Protein AF-A0A0R3Q0M2-F1 (afdb_monomer_lite)

Radius of gyration: 21.77 Å; chains: 1; bounding box: 54×31×49 Å

pLDDT: mean 89.31, std 10.44, range [54.78, 98.44]

Secondary structure (DSSP, 8-state):
--HHHHHHHHHHHHHS-------HHHHHHHHHHHHHHHTTSEEEEE-TTT--EEEEEHHHHHHHHHHHHT-TTT--PPPHHHHH--

Organism: Angiostrongylus costaricensis (NCBI:txid334426)

Sequence (86 aa):
MPANETLKDLNHYRAKRYSSNLTLVQKRGMREVRELIRLKTIRLSVSDKGGEFVVIPYQLDVEITKKHLEDASLYRPSSEEEFKSK

Structure (mmCIF, N/CA/C/O backbone):
data_AF-A0A0R3Q0M2-F1
#
_entry.id   AF-A0A0R3Q0M2-F1
#
loop_
_atom_site.group_PDB
_atom_site.id
_atom_site.type_symbol
_atom_site.label_atom_id
_atom_site.label_alt_id
_atom_site.label_comp_id
_atom_site.label_asym_id
_atom_site.label_entity_id
_atom_site.label_seq_id
_atom_site.pdbx_PDB_ins_code
_atom_site.Cartn_x
_atom_site.Cartn_y
_atom_site.Cartn_z
_atom_site.occupancy
_atom_site.B_iso_or_equiv
_atom_site.auth_seq_id
_atom_site.auth_comp_id
_atom_site.auth_asym_id
_atom_site.auth_atom_id
_atom_site.pdbx_PDB_model_num
ATOM 1 N N . MET A 1 1 ? 39.692 12.309 13.576 1.00 54.78 1 MET A N 1
ATOM 2 C CA . MET A 1 1 ? 39.721 12.750 12.165 1.00 54.78 1 MET A CA 1
ATOM 3 C C . MET A 1 1 ? 38.940 11.810 11.205 1.00 54.78 1 MET A C 1
ATOM 5 O O . MET A 1 1 ? 39.531 11.410 10.218 1.00 54.78 1 MET A O 1
ATOM 9 N N . PRO A 1 2 ? 37.643 11.459 11.402 1.00 58.81 2 PRO A N 1
ATOM 10 C CA . PRO A 1 2 ? 36.869 10.694 10.398 1.00 58.81 2 PRO A CA 1
ATOM 11 C C . PRO A 1 2 ? 35.883 11.544 9.566 1.00 58.81 2 PRO A C 1
ATOM 13 O O . PRO A 1 2 ? 35.381 11.098 8.542 1.00 58.81 2 PRO A O 1
ATOM 16 N N . ALA A 1 3 ? 35.611 12.788 9.975 1.00 66.56 3 ALA A N 1
ATOM 17 C CA . ALA A 1 3 ? 34.605 13.647 9.338 1.00 66.56 3 ALA A CA 1
ATOM 18 C C . ALA A 1 3 ? 34.974 14.098 7.911 1.00 66.56 3 ALA A C 1
ATOM 20 O O . ALA A 1 3 ? 34.105 14.454 7.123 1.00 66.56 3 ALA A O 1
ATOM 21 N N . ASN A 1 4 ? 36.265 14.105 7.568 1.00 74.19 4 ASN A N 1
ATOM 22 C CA . ASN A 1 4 ? 36.729 14.603 6.273 1.00 74.19 4 ASN A CA 1
ATOM 23 C C . ASN A 1 4 ? 36.607 13.550 5.158 1.00 74.19 4 ASN A C 1
ATOM 25 O O . ASN A 1 4 ? 36.467 13.903 3.992 1.00 74.19 4 ASN A O 1
ATOM 29 N N . GLU A 1 5 ? 36.646 12.261 5.503 1.00 77.44 5 GLU A N 1
ATOM 30 C CA . GLU A 1 5 ? 36.444 11.163 4.548 1.00 77.44 5 GLU A CA 1
ATOM 31 C C . GLU A 1 5 ? 34.960 10.982 4.236 1.00 77.44 5 GLU A C 1
ATOM 33 O O . GLU A 1 5 ? 34.575 10.985 3.070 1.00 77.44 5 GLU A O 1
ATOM 38 N N . THR A 1 6 ? 34.101 10.994 5.258 1.00 79.75 6 THR A N 1
ATOM 39 C CA . THR A 1 6 ? 32.645 10.927 5.067 1.00 79.75 6 THR A CA 1
ATOM 40 C C . THR A 1 6 ? 32.103 12.098 4.249 1.00 79.75 6 THR A C 1
ATOM 42 O O . THR A 1 6 ? 31.234 11.904 3.400 1.00 79.75 6 THR A O 1
ATOM 45 N N . LEU A 1 7 ? 32.633 13.313 4.434 1.00 81.44 7 LEU A N 1
ATOM 46 C CA . LEU A 1 7 ? 32.266 14.469 3.606 1.00 81.44 7 LEU A CA 1
ATOM 47 C C . LEU A 1 7 ? 32.734 14.335 2.150 1.00 81.44 7 LEU A C 1
ATOM 49 O O . LEU A 1 7 ? 32.039 14.796 1.241 1.00 81.44 7 LEU A O 1
ATOM 53 N N . LYS A 1 8 ? 33.890 13.709 1.904 1.00 84.25 8 LYS A N 1
ATOM 54 C CA . LYS A 1 8 ? 34.372 13.431 0.543 1.00 84.25 8 LYS A CA 1
ATOM 55 C C . LYS A 1 8 ? 33.493 12.400 -0.152 1.00 84.25 8 LYS A C 1
ATOM 57 O O . LYS A 1 8 ? 33.086 12.644 -1.286 1.00 84.25 8 LYS A O 1
ATOM 62 N N . ASP A 1 9 ? 33.136 11.324 0.540 1.00 80.75 9 ASP A N 1
ATOM 63 C CA . ASP A 1 9 ? 32.241 10.297 0.008 1.00 80.75 9 ASP A CA 1
ATOM 64 C C . ASP A 1 9 ? 30.864 10.883 -0.302 1.00 80.75 9 ASP A C 1
ATOM 66 O O . ASP A 1 9 ? 30.350 10.727 -1.412 1.00 80.75 9 ASP A O 1
ATOM 70 N N . LEU A 1 10 ? 30.291 11.654 0.626 1.00 80.00 10 LEU A N 1
ATOM 71 C CA . LEU A 1 10 ? 28.995 12.296 0.420 1.00 80.00 10 LEU A CA 1
ATOM 72 C C . LEU A 1 10 ? 29.015 13.233 -0.797 1.00 80.00 10 LEU A C 1
ATOM 74 O O . LEU A 1 10 ? 28.093 13.209 -1.612 1.00 80.00 10 LEU A O 1
ATOM 78 N N . ASN A 1 11 ? 30.080 14.023 -0.966 1.00 82.94 11 ASN A N 1
ATOM 79 C CA . ASN A 1 11 ? 30.241 14.901 -2.126 1.00 82.94 11 ASN A CA 1
ATOM 80 C C . ASN A 1 11 ? 30.460 14.122 -3.434 1.00 82.94 11 ASN A C 1
ATOM 82 O O . ASN A 1 11 ? 29.913 14.517 -4.466 1.00 82.94 11 ASN A O 1
ATOM 86 N N . HIS A 1 12 ? 31.191 13.004 -3.399 1.00 78.12 12 HIS A N 1
ATOM 87 C CA . HIS A 1 12 ? 31.371 12.109 -4.545 1.00 78.12 12 HIS A CA 1
ATOM 88 C C . HIS A 1 12 ? 30.025 11.550 -5.030 1.00 78.12 12 HIS A C 1
ATOM 90 O O . HIS A 1 12 ? 29.713 11.626 -6.219 1.00 78.12 12 HIS A O 1
ATOM 96 N N . TYR A 1 13 ? 29.184 11.062 -4.113 1.00 74.12 13 TYR A N 1
ATOM 97 C CA . TYR A 1 13 ? 27.854 10.548 -4.454 1.00 74.12 13 TYR A CA 1
ATOM 98 C C . TYR A 1 13 ? 26.850 11.651 -4.804 1.00 74.12 13 TYR A C 1
ATOM 100 O O . TYR A 1 13 ? 25.995 11.435 -5.657 1.00 74.12 13 TYR A O 1
ATOM 108 N N . ARG A 1 14 ? 26.983 12.852 -4.229 1.00 73.31 14 ARG A N 1
ATOM 109 C CA . ARG A 1 14 ? 26.171 14.027 -4.586 1.00 73.31 14 ARG A CA 1
ATOM 110 C C . ARG A 1 14 ? 26.447 14.518 -6.009 1.00 73.31 14 ARG A C 1
ATOM 112 O O . ARG A 1 14 ? 25.525 14.957 -6.692 1.00 73.31 14 ARG A O 1
ATOM 119 N N . ALA A 1 15 ? 27.702 14.458 -6.458 1.00 71.94 15 ALA A N 1
ATOM 120 C CA . ALA A 1 15 ? 28.093 14.812 -7.824 1.00 71.94 15 ALA A CA 1
ATOM 121 C C . ALA A 1 15 ? 27.752 13.712 -8.845 1.00 71.94 15 ALA A C 1
ATOM 123 O O . ALA A 1 15 ? 27.601 13.989 -10.039 1.00 71.94 15 ALA A O 1
ATOM 124 N N . LYS A 1 16 ? 27.595 12.464 -8.387 1.00 73.94 16 LYS A N 1
ATOM 125 C CA . LYS A 1 16 ? 27.157 11.341 -9.215 1.00 73.94 16 LYS A CA 1
ATOM 126 C C . LYS A 1 16 ? 25.687 11.551 -9.577 1.00 73.94 16 LYS A C 1
ATOM 128 O O . LYS A 1 16 ? 24.787 11.308 -8.778 1.00 73.94 16 LYS A O 1
ATOM 133 N N . ARG A 1 17 ? 25.425 12.023 -10.801 1.00 65.88 17 ARG A N 1
ATOM 134 C CA . ARG A 1 17 ? 24.055 12.083 -11.326 1.00 65.88 17 ARG A CA 1
ATOM 135 C C . ARG A 1 17 ? 23.447 10.689 -11.212 1.00 65.88 17 ARG A C 1
ATOM 137 O O . ARG A 1 17 ? 23.977 9.746 -11.792 1.00 65.88 17 ARG A O 1
ATOM 144 N N . TYR A 1 18 ? 22.355 10.573 -10.462 1.00 68.00 18 TYR A N 1
ATOM 145 C CA . TYR A 1 18 ? 21.600 9.333 -10.339 1.00 68.00 18 TYR A CA 1
ATOM 146 C C . TYR A 1 18 ? 21.157 8.877 -11.736 1.00 68.00 18 TYR A C 1
ATOM 148 O O . TYR A 1 18 ? 20.224 9.428 -12.326 1.00 68.00 18 TYR A O 1
ATOM 156 N N . SER A 1 19 ? 21.858 7.894 -12.297 1.00 70.88 19 SER A N 1
ATOM 157 C CA . SER A 1 19 ? 21.458 7.229 -13.526 1.00 70.88 19 SER A CA 1
ATOM 158 C C . SER A 1 19 ? 20.563 6.059 -13.146 1.00 70.88 19 SER A C 1
ATOM 160 O O . SER A 1 19 ? 20.993 5.040 -12.616 1.00 70.88 19 SER A O 1
ATOM 162 N N . SER A 1 20 ? 19.268 6.220 -13.390 1.00 80.31 20 SER A N 1
ATOM 163 C CA . SER A 1 20 ? 18.335 5.106 -13.264 1.00 80.31 20 SER A CA 1
ATOM 164 C C . SER A 1 20 ? 18.707 4.024 -14.281 1.00 80.31 20 SER A C 1
ATOM 166 O O . SER A 1 20 ? 18.783 4.307 -15.476 1.00 80.31 20 SER A O 1
A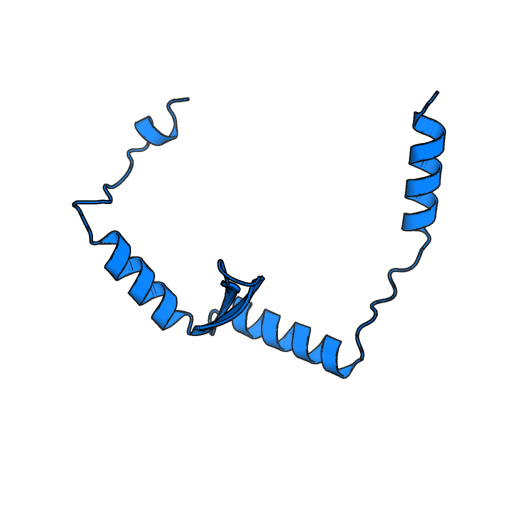TOM 168 N N . ASN A 1 21 ? 18.869 2.789 -13.807 1.00 88.56 21 ASN A N 1
ATOM 169 C CA . ASN A 1 21 ? 19.048 1.581 -14.617 1.00 88.56 21 ASN A CA 1
ATOM 170 C C . ASN A 1 21 ? 17.757 1.134 -15.332 1.00 88.56 21 ASN A C 1
ATOM 172 O O . ASN A 1 21 ? 17.728 0.074 -15.949 1.00 88.56 21 ASN A O 1
ATOM 176 N N . LEU A 1 22 ? 16.682 1.923 -15.241 1.00 91.19 22 LEU A N 1
ATOM 177 C CA . LEU A 1 22 ? 15.406 1.627 -15.874 1.00 91.19 22 LEU A CA 1
ATOM 178 C C . LEU A 1 22 ? 15.370 2.148 -17.310 1.00 91.19 22 LEU A C 1
ATOM 180 O O . LEU A 1 22 ? 15.682 3.313 -17.591 1.00 91.19 22 LEU A O 1
ATOM 184 N N . THR A 1 23 ? 14.858 1.305 -18.198 1.00 94.50 23 THR A N 1
ATOM 185 C CA . THR A 1 23 ? 14.449 1.696 -19.548 1.00 94.50 23 THR A CA 1
ATOM 186 C C . THR A 1 23 ? 13.320 2.734 -19.501 1.00 94.50 23 THR A C 1
ATOM 188 O O . THR A 1 23 ? 12.637 2.912 -18.487 1.00 94.50 23 THR A O 1
ATOM 191 N N . LEU A 1 24 ? 13.080 3.431 -20.615 1.00 94.62 24 LEU A N 1
ATOM 192 C CA . LEU A 1 24 ? 11.978 4.398 -20.710 1.00 94.62 24 LEU A CA 1
ATOM 193 C C . LEU A 1 24 ? 10.606 3.750 -20.466 1.00 94.62 24 LEU A C 1
ATOM 195 O O . LEU A 1 24 ? 9.757 4.350 -19.804 1.00 94.62 24 LEU A O 1
ATOM 199 N N . VAL A 1 25 ? 10.418 2.516 -20.945 1.00 97.25 25 VAL A N 1
ATOM 200 C CA . VAL A 1 25 ? 9.187 1.738 -20.748 1.00 97.25 25 VAL A CA 1
ATOM 201 C C . VAL A 1 25 ? 9.001 1.398 -19.271 1.00 97.25 25 VAL A C 1
ATOM 203 O O . VAL A 1 25 ? 7.939 1.663 -18.716 1.00 97.25 25 VAL A O 1
ATOM 206 N N . GLN A 1 26 ? 10.048 0.928 -18.589 1.00 96.12 26 GLN A N 1
ATOM 207 C CA . GLN A 1 26 ? 9.988 0.658 -17.148 1.00 96.12 26 GLN A CA 1
ATOM 208 C C . GLN A 1 26 ? 9.707 1.932 -16.342 1.00 96.12 26 GLN A C 1
ATOM 210 O O . GLN A 1 26 ? 8.861 1.926 -15.454 1.00 96.12 26 GLN A O 1
ATOM 215 N N . LYS A 1 27 ? 10.340 3.064 -16.682 1.00 95.06 27 LYS A N 1
ATOM 216 C CA . LYS A 1 27 ? 10.050 4.358 -16.035 1.00 95.06 27 LYS A CA 1
ATOM 217 C C . LYS A 1 27 ? 8.589 4.769 -16.195 1.00 95.06 27 LYS A C 1
ATOM 219 O O .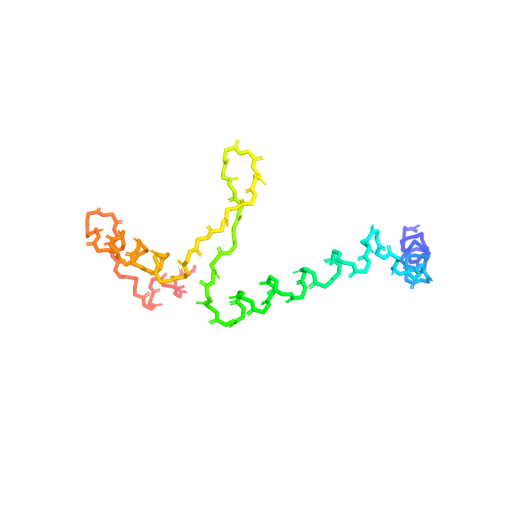 LYS A 1 27 ? 8.032 5.373 -15.279 1.00 95.06 27 LYS A O 1
ATOM 224 N N . ARG A 1 28 ? 7.983 4.480 -17.350 1.00 97.00 28 ARG A N 1
ATOM 225 C CA . ARG A 1 28 ? 6.558 4.711 -17.595 1.00 97.00 28 ARG A CA 1
ATOM 226 C C . ARG A 1 28 ? 5.692 3.779 -16.749 1.00 97.00 28 ARG A C 1
ATOM 228 O O . ARG A 1 28 ? 4.855 4.293 -16.016 1.00 97.00 28 ARG A O 1
ATOM 235 N N . GLY A 1 29 ? 5.973 2.477 -16.748 1.00 97.00 29 GLY A N 1
ATOM 236 C CA . GLY A 1 29 ? 5.265 1.511 -15.901 1.00 97.00 29 GLY A CA 1
ATOM 237 C C . GLY A 1 29 ? 5.314 1.891 -14.417 1.00 97.00 29 GLY A C 1
ATOM 238 O O . GLY A 1 29 ? 4.293 1.901 -13.740 1.00 97.00 29 GLY A O 1
ATOM 239 N N . MET A 1 30 ? 6.464 2.358 -13.918 1.00 95.50 30 MET A N 1
ATOM 240 C CA . MET A 1 30 ? 6.587 2.849 -12.537 1.00 95.50 30 MET A CA 1
ATOM 241 C C . MET A 1 30 ? 5.758 4.111 -12.250 1.00 95.50 30 MET A C 1
ATOM 243 O O . MET A 1 30 ? 5.413 4.373 -11.098 1.00 95.50 30 MET A O 1
ATOM 247 N N . ARG A 1 31 ? 5.468 4.952 -13.251 1.00 96.88 31 ARG A N 1
ATOM 248 C CA . ARG A 1 31 ? 4.525 6.073 -13.082 1.00 96.88 31 ARG A CA 1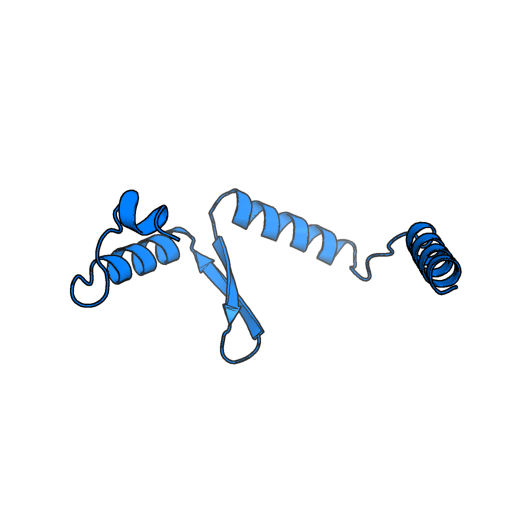
ATOM 249 C C . ARG A 1 31 ? 3.088 5.566 -13.023 1.00 96.88 31 ARG A C 1
ATOM 251 O O . ARG A 1 31 ? 2.358 5.994 -12.142 1.00 96.88 31 ARG A O 1
ATOM 258 N N . GLU A 1 32 ? 2.724 4.637 -13.898 1.00 97.88 32 GLU A N 1
ATOM 259 C CA . GLU A 1 32 ? 1.381 4.048 -13.954 1.00 97.88 32 GLU A CA 1
ATOM 260 C C . GLU A 1 32 ? 1.046 3.293 -12.658 1.00 97.88 32 GLU A C 1
ATOM 262 O O . GLU A 1 32 ? 0.007 3.544 -12.059 1.00 97.88 32 GLU A O 1
ATOM 267 N N . VAL A 1 33 ? 1.966 2.472 -12.138 1.00 97.19 33 VAL A N 1
ATOM 268 C CA . VAL A 1 33 ? 1.789 1.786 -10.843 1.00 97.19 33 VAL A CA 1
ATOM 269 C C . VAL A 1 33 ? 1.594 2.784 -9.700 1.00 97.19 33 VAL A C 1
ATOM 271 O O . VAL A 1 33 ? 0.691 2.619 -8.883 1.00 97.19 33 VAL A O 1
ATOM 274 N N . ARG A 1 34 ? 2.407 3.848 -9.644 1.00 97.44 34 ARG A N 1
ATOM 275 C CA . ARG A 1 34 ? 2.257 4.894 -8.618 1.00 97.44 34 ARG A CA 1
ATOM 276 C C . ARG A 1 34 ? 0.914 5.601 -8.714 1.00 97.44 34 ARG A C 1
ATOM 278 O O . ARG A 1 34 ? 0.330 5.912 -7.682 1.00 97.44 34 ARG A O 1
ATOM 285 N N . GLU A 1 35 ? 0.428 5.829 -9.926 1.00 98.44 35 GLU A N 1
ATOM 286 C CA . GLU A 1 35 ? -0.878 6.435 -10.146 1.00 98.44 35 GLU A CA 1
ATOM 287 C C . GLU A 1 35 ? -2.011 5.519 -9.669 1.00 98.44 35 GLU A C 1
ATOM 289 O O . GLU A 1 35 ? -2.889 5.977 -8.946 1.00 98.44 35 GLU A O 1
ATOM 294 N N . LEU A 1 36 ? -1.948 4.216 -9.957 1.00 98.25 36 LEU A N 1
ATOM 295 C CA . LEU A 1 36 ? -2.931 3.241 -9.466 1.00 98.25 36 LEU A CA 1
ATOM 296 C C . LEU A 1 36 ? -2.965 3.154 -7.931 1.00 98.25 36 LEU A C 1
ATOM 298 O O . LEU A 1 36 ? -4.038 3.002 -7.349 1.00 98.25 36 LEU A O 1
ATOM 302 N N . ILE A 1 37 ? -1.812 3.283 -7.268 1.00 97.38 37 ILE A N 1
ATOM 303 C CA . ILE A 1 37 ? -1.734 3.360 -5.800 1.00 97.38 37 ILE A CA 1
ATOM 304 C C . ILE A 1 37 ? -2.337 4.681 -5.303 1.00 97.38 37 ILE A C 1
ATOM 306 O O . ILE A 1 37 ? -3.153 4.684 -4.382 1.00 97.38 37 ILE A O 1
ATOM 310 N N . ARG A 1 38 ? -1.971 5.811 -5.925 1.00 97.75 38 ARG A N 1
ATOM 311 C CA . ARG A 1 38 ? -2.463 7.151 -5.560 1.00 97.75 38 ARG A CA 1
ATOM 312 C C . ARG A 1 38 ? -3.982 7.256 -5.691 1.00 97.75 38 ARG A C 1
ATOM 314 O O . ARG A 1 38 ? -4.628 7.844 -4.829 1.00 97.75 38 ARG A O 1
ATOM 321 N N . LEU A 1 39 ? -4.536 6.673 -6.751 1.00 98.19 39 LEU A N 1
ATOM 322 C CA . LEU A 1 39 ? -5.972 6.606 -7.016 1.00 98.19 39 LEU A CA 1
ATOM 323 C C . LEU A 1 39 ? -6.694 5.556 -6.162 1.00 98.19 39 LEU A C 1
ATOM 325 O O . LEU A 1 39 ? -7.907 5.425 -6.284 1.00 98.19 39 LEU A O 1
ATOM 329 N N . LYS A 1 40 ? -5.976 4.830 -5.29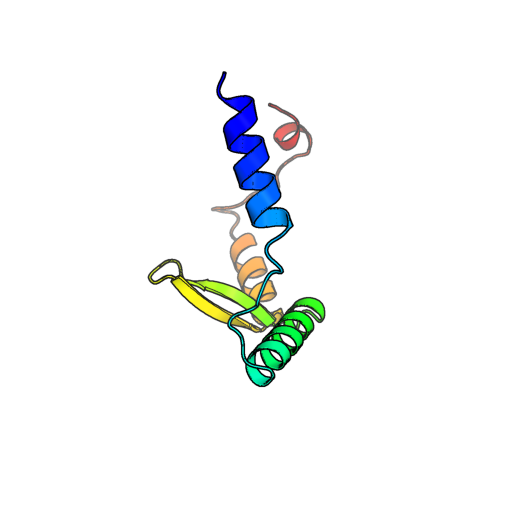0 1.00 97.19 40 LYS A N 1
ATOM 330 C CA . LYS A 1 40 ? -6.522 3.744 -4.465 1.00 97.19 40 LYS A CA 1
ATOM 331 C C . LYS A 1 40 ? -7.253 2.694 -5.306 1.00 97.19 40 LYS A C 1
ATOM 333 O O . LYS A 1 40 ? -8.279 2.163 -4.901 1.00 97.19 40 LYS A O 1
ATOM 338 N N . THR A 1 41 ? -6.718 2.380 -6.482 1.00 98.25 41 THR A N 1
ATOM 339 C CA . THR A 1 41 ? -7.197 1.260 -7.300 1.00 98.25 41 THR A CA 1
ATOM 340 C C . THR A 1 41 ? -6.590 -0.047 -6.800 1.00 98.25 41 THR A C 1
ATOM 342 O O . THR A 1 41 ? -7.267 -1.071 -6.724 1.00 98.25 41 THR A O 1
ATOM 345 N N . ILE A 1 42 ? -5.314 -0.004 -6.405 1.00 98.06 42 ILE A N 1
ATOM 346 C CA . ILE A 1 42 ? -4.574 -1.152 -5.878 1.00 98.06 42 ILE A CA 1
ATOM 347 C C . ILE A 1 42 ? -3.848 -0.798 -4.578 1.00 98.06 42 ILE A C 1
ATOM 349 O O . ILE A 1 42 ? -3.414 0.339 -4.384 1.00 98.06 42 ILE A O 1
ATOM 353 N N . ARG A 1 43 ? -3.631 -1.805 -3.733 1.00 96.88 43 ARG A N 1
ATOM 354 C CA . ARG A 1 43 ? -2.542 -1.848 -2.762 1.00 96.88 43 ARG A CA 1
ATOM 355 C C . ARG A 1 43 ? -1.404 -2.684 -3.340 1.00 96.88 43 ARG A C 1
ATOM 357 O O . ARG A 1 43 ? -1.622 -3.798 -3.811 1.00 96.88 43 ARG A O 1
ATOM 364 N N . LEU A 1 44 ? -0.193 -2.142 -3.275 1.00 96.12 44 LEU A N 1
ATOM 365 C CA . LEU A 1 44 ? 1.043 -2.861 -3.567 1.00 96.12 44 LEU A CA 1
ATOM 366 C C . LEU A 1 44 ? 1.757 -3.161 -2.244 1.00 96.12 44 LEU A C 1
ATOM 368 O O . LEU A 1 44 ? 1.957 -2.252 -1.439 1.00 96.12 44 LEU A O 1
ATOM 372 N N . SER A 1 45 ? 2.146 -4.412 -2.019 1.00 93.62 45 SER A N 1
ATOM 373 C CA . SER A 1 45 ? 2.937 -4.828 -0.856 1.00 93.62 45 SER A CA 1
ATOM 374 C C . SER A 1 45 ? 3.976 -5.878 -1.216 1.00 93.62 45 SER A C 1
ATOM 376 O O . SER A 1 45 ? 4.109 -6.261 -2.376 1.00 93.62 45 SER A O 1
ATOM 378 N N . VAL A 1 46 ? 4.708 -6.334 -0.205 1.00 95.12 46 VAL A N 1
ATOM 379 C CA . VAL A 1 46 ? 5.728 -7.372 -0.314 1.00 95.12 46 VAL A CA 1
ATOM 380 C C . VAL A 1 46 ? 5.257 -8.603 0.459 1.00 95.12 46 VAL A C 1
ATOM 382 O O . VAL A 1 46 ? 4.731 -8.473 1.563 1.00 95.12 46 VAL A O 1
ATOM 385 N N . SER A 1 47 ? 5.400 -9.770 -0.157 1.00 92.81 47 SER A N 1
ATOM 386 C CA . SER A 1 47 ? 5.128 -11.090 0.408 1.00 92.81 47 SER A CA 1
ATOM 387 C C . SER A 1 47 ? 6.063 -11.371 1.583 1.00 92.81 47 SER A C 1
ATOM 389 O O . SER A 1 47 ? 7.272 -11.148 1.494 1.00 92.81 47 SER A O 1
ATOM 391 N N . ASP A 1 48 ? 5.505 -11.893 2.672 1.00 89.12 48 ASP A N 1
ATOM 392 C CA . ASP A 1 48 ? 6.229 -12.291 3.881 1.00 89.12 48 ASP A CA 1
ATOM 393 C C . ASP A 1 48 ? 7.099 -13.544 3.675 1.00 89.12 48 ASP A C 1
ATOM 395 O O . ASP A 1 48 ? 8.079 -13.736 4.392 1.00 89.12 48 ASP A O 1
ATOM 399 N N . LYS A 1 49 ? 6.767 -14.382 2.684 1.00 87.88 49 LYS A N 1
ATOM 400 C CA . LYS A 1 49 ? 7.421 -15.680 2.443 1.00 87.88 49 LYS A CA 1
ATOM 401 C C . LYS A 1 49 ? 8.582 -15.642 1.454 1.00 87.88 49 LYS A C 1
ATOM 403 O O . LYS A 1 49 ? 9.449 -16.507 1.531 1.00 87.88 49 LYS A O 1
ATOM 408 N N . GLY A 1 50 ? 8.610 -14.676 0.539 1.00 86.88 50 GLY A N 1
ATOM 409 C CA . GLY A 1 50 ? 9.597 -14.662 -0.549 1.00 86.88 50 GLY A CA 1
ATOM 410 C C . GLY A 1 50 ? 9.972 -13.279 -1.072 1.00 86.88 50 GLY A C 1
ATOM 411 O O . GLY A 1 50 ? 10.794 -13.166 -1.980 1.00 86.88 50 GLY A O 1
ATOM 412 N N . GLY A 1 51 ? 9.421 -12.206 -0.497 1.00 90.12 51 GLY A N 1
ATOM 413 C CA . GLY A 1 51 ? 9.736 -10.846 -0.926 1.00 90.12 51 GLY A CA 1
ATOM 414 C C . GLY A 1 51 ? 9.141 -10.462 -2.285 1.00 90.12 51 GLY A C 1
ATOM 415 O O . GLY A 1 51 ? 9.461 -9.397 -2.814 1.00 90.12 51 GLY A O 1
ATOM 416 N N . GLU A 1 52 ? 8.280 -11.297 -2.869 1.00 95.31 52 GLU A N 1
ATOM 417 C CA . GLU A 1 52 ? 7.595 -10.979 -4.115 1.00 95.31 52 GLU A CA 1
ATOM 418 C C . GLU A 1 52 ? 6.610 -9.829 -3.923 1.00 95.31 52 GLU A C 1
ATOM 420 O O . GLU A 1 52 ? 6.032 -9.635 -2.852 1.00 95.31 52 GLU A O 1
ATOM 425 N N . PHE A 1 53 ? 6.367 -9.078 -4.992 1.00 94.19 53 PHE A N 1
ATOM 426 C CA . PHE A 1 53 ? 5.336 -8.056 -4.968 1.00 94.19 53 PHE A CA 1
ATOM 427 C C . PHE A 1 53 ? 3.947 -8.681 -5.038 1.00 94.19 53 PHE A C 1
ATOM 429 O O . PHE A 1 53 ? 3.659 -9.510 -5.899 1.00 94.19 53 PHE A O 1
ATOM 436 N N . VAL A 1 54 ? 3.067 -8.211 -4.162 1.00 94.38 54 VAL A N 1
ATOM 437 C CA . VAL A 1 54 ? 1.661 -8.598 -4.112 1.00 94.38 54 VAL A CA 1
ATOM 438 C C . VAL A 1 54 ? 0.822 -7.379 -4.472 1.00 94.38 54 VAL A C 1
ATOM 440 O O . VAL A 1 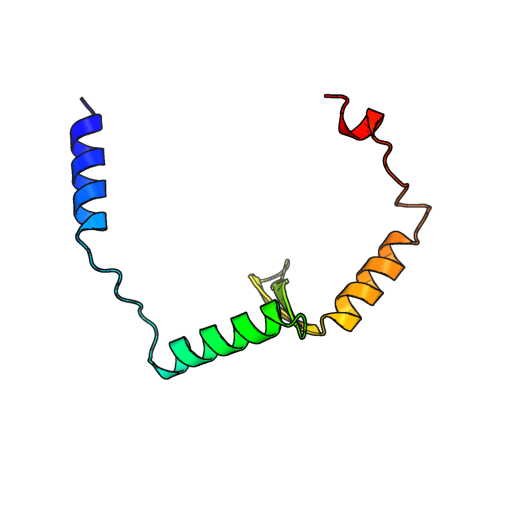54 ? 0.982 -6.309 -3.881 1.00 94.38 54 VAL A O 1
ATOM 443 N N . VAL A 1 55 ? -0.063 -7.539 -5.455 1.00 96.12 55 VAL A N 1
ATOM 444 C CA . VAL A 1 55 ? -0.991 -6.500 -5.916 1.00 96.12 55 VAL A CA 1
ATOM 445 C C . VAL A 1 55 ? -2.406 -6.928 -5.564 1.00 96.12 55 VAL A C 1
ATOM 447 O O . VAL A 1 55 ? -2.854 -7.989 -5.988 1.00 96.12 55 VAL A O 1
ATOM 450 N N . ILE A 1 56 ? -3.109 -6.104 -4.793 1.00 96.56 56 ILE A N 1
ATOM 451 C CA . ILE A 1 56 ? -4.461 -6.395 -4.306 1.00 96.56 56 ILE A CA 1
ATOM 452 C C . ILE A 1 56 ? -5.372 -5.229 -4.696 1.00 96.56 56 ILE A C 1
ATOM 454 O O . ILE A 1 56 ? -4.964 -4.080 -4.525 1.00 96.56 56 ILE A O 1
ATOM 458 N N . PRO A 1 57 ? -6.596 -5.461 -5.201 1.00 98.06 57 PRO A N 1
ATOM 459 C CA . PRO A 1 57 ? -7.573 -4.390 -5.366 1.00 98.06 57 PRO A CA 1
ATOM 460 C C . PRO A 1 57 ? -7.817 -3.682 -4.032 1.00 98.06 57 PRO A C 1
ATOM 462 O O . PRO A 1 57 ? -8.091 -4.333 -3.027 1.00 98.06 57 PRO A O 1
ATOM 465 N N . TYR A 1 58 ? -7.741 -2.353 -4.005 1.00 97.69 58 TYR A N 1
ATOM 466 C CA . TYR A 1 58 ? -7.824 -1.602 -2.746 1.00 97.69 58 TYR A CA 1
ATOM 467 C C . TYR A 1 58 ? -9.115 -1.888 -1.967 1.00 97.69 58 TYR A C 1
ATOM 469 O O . TYR A 1 58 ? -9.091 -2.012 -0.747 1.00 97.69 58 TYR A O 1
ATOM 477 N N . GLN A 1 59 ? -10.237 -2.045 -2.673 1.00 97.44 59 GLN A N 1
ATOM 478 C CA . GLN A 1 59 ? -11.520 -2.357 -2.047 1.00 97.44 59 GLN A CA 1
ATOM 479 C C . GLN A 1 59 ? -11.482 -3.693 -1.291 1.00 97.44 59 GLN A C 1
ATOM 481 O O . GLN A 1 59 ? -11.915 -3.762 -0.144 1.00 97.44 59 GLN A O 1
ATOM 486 N N . LEU A 1 60 ? -10.893 -4.724 -1.903 1.00 97.25 60 LEU A N 1
ATOM 487 C CA . LEU A 1 60 ? -10.728 -6.033 -1.274 1.00 97.25 60 LEU A CA 1
ATOM 488 C C . LEU A 1 60 ? -9.828 -5.942 -0.037 1.00 97.25 60 LEU A C 1
ATOM 490 O O . LEU A 1 60 ? -10.117 -6.547 0.989 1.00 97.25 60 LEU A O 1
ATOM 494 N N . ASP A 1 61 ? -8.755 -5.158 -0.114 1.00 96.25 61 ASP A N 1
ATOM 495 C CA . ASP A 1 61 ? -7.860 -4.942 1.019 1.00 96.25 61 ASP A CA 1
ATOM 496 C C . ASP A 1 61 ? -8.559 -4.288 2.220 1.00 96.25 61 ASP A C 1
ATOM 498 O O . ASP A 1 61 ? -8.381 -4.709 3.366 1.00 96.25 61 ASP A O 1
ATOM 502 N N . VAL A 1 62 ? -9.402 -3.287 1.955 1.00 96.12 62 VAL A N 1
ATOM 503 C CA . VAL A 1 62 ? -10.211 -2.623 2.983 1.00 96.12 62 VAL A CA 1
ATOM 504 C C . VAL A 1 62 ? -11.209 -3.598 3.601 1.00 96.12 62 VAL A C 1
ATOM 506 O O . VAL A 1 62 ? -11.365 -3.611 4.819 1.00 96.12 62 VAL A O 1
ATOM 509 N N . GLU A 1 63 ? -11.880 -4.414 2.790 1.00 97.44 63 GLU A N 1
ATOM 510 C CA . GLU A 1 63 ? -12.852 -5.402 3.269 1.00 97.44 63 GLU A CA 1
ATOM 511 C C . GLU A 1 63 ? -12.201 -6.486 4.128 1.00 97.44 63 GLU A C 1
ATOM 513 O O . GLU A 1 63 ? -12.702 -6.783 5.212 1.00 97.44 63 GLU A O 1
ATOM 518 N N . ILE A 1 64 ? -11.053 -7.020 3.697 1.00 95.50 64 ILE A N 1
ATOM 519 C CA . ILE A 1 64 ? -10.269 -7.980 4.483 1.00 95.50 64 ILE A CA 1
ATOM 520 C C . ILE A 1 64 ? -9.855 -7.351 5.814 1.00 95.50 64 ILE A C 1
ATOM 522 O O . ILE A 1 64 ? -10.058 -7.955 6.865 1.00 95.50 64 ILE A O 1
ATOM 526 N N . THR A 1 65 ? -9.319 -6.129 5.777 1.00 94.69 65 THR A N 1
ATOM 527 C CA . THR A 1 65 ? -8.867 -5.425 6.983 1.00 94.69 65 THR A CA 1
ATOM 528 C C . THR A 1 65 ? -10.021 -5.185 7.953 1.00 94.69 65 THR A C 1
ATOM 530 O O . THR A 1 65 ? -9.889 -5.476 9.138 1.00 94.69 65 THR A O 1
ATOM 533 N N . LYS A 1 66 ? -11.172 -4.706 7.466 1.00 95.69 66 LYS A N 1
ATOM 534 C CA . LYS A 1 66 ? -12.364 -4.480 8.298 1.00 95.69 66 LYS A CA 1
ATOM 535 C C . LYS A 1 66 ? -12.844 -5.769 8.950 1.00 95.69 66 LYS A C 1
ATOM 537 O O . LYS A 1 66 ? -12.966 -5.813 10.167 1.00 95.69 66 LYS A O 1
ATOM 542 N N . LYS A 1 67 ? -13.020 -6.825 8.155 1.00 95.75 67 LYS A N 1
ATOM 543 C CA . LYS A 1 67 ? -13.454 -8.133 8.652 1.00 95.75 67 LYS A CA 1
ATOM 544 C C . LYS A 1 67 ? -12.488 -8.708 9.688 1.00 95.75 67 LYS A C 1
ATOM 546 O O . LYS A 1 67 ? -12.913 -9.369 10.625 1.00 95.75 67 LYS A O 1
ATOM 551 N N . HIS A 1 68 ? -11.190 -8.470 9.523 1.00 94.00 68 HIS A N 1
ATOM 552 C CA . HIS A 1 68 ? -10.193 -8.918 10.488 1.00 94.00 68 HIS A CA 1
ATOM 553 C C . HIS A 1 68 ? -10.254 -8.127 11.804 1.00 94.00 68 HIS A C 1
ATOM 555 O O . HIS A 1 68 ? -10.145 -8.717 12.873 1.00 94.00 68 HIS A O 1
ATOM 561 N N . LEU A 1 69 ? -10.474 -6.810 11.735 1.00 94.50 69 LEU A N 1
ATOM 562 C CA . LEU A 1 69 ? -10.593 -5.937 12.910 1.00 94.50 69 LEU A CA 1
ATOM 563 C C . LEU A 1 69 ? -11.905 -6.120 13.690 1.00 94.50 69 LEU A C 1
ATOM 565 O O . LEU A 1 69 ? -11.985 -5.693 14.837 1.00 94.50 69 LEU A O 1
ATOM 569 N N . GLU A 1 70 ? -12.923 -6.738 13.089 1.00 94.50 70 GLU A N 1
ATOM 570 C CA . GLU A 1 70 ? -14.184 -7.087 13.761 1.00 94.50 70 GLU A CA 1
ATOM 571 C C . GLU A 1 70 ? -14.020 -8.200 14.809 1.00 94.50 70 GLU A C 1
ATOM 573 O O . GLU A 1 70 ? -14.911 -8.396 15.638 1.00 94.50 70 GLU A O 1
ATOM 578 N N . ASP A 1 71 ? -12.896 -8.923 14.807 1.00 95.38 71 ASP A N 1
ATOM 579 C CA . ASP A 1 71 ? -12.623 -9.966 15.791 1.00 95.38 71 ASP A CA 1
ATOM 580 C C . ASP A 1 71 ? -12.328 -9.369 17.178 1.00 95.38 71 ASP A C 1
ATOM 582 O O . ASP A 1 71 ? -11.185 -9.073 17.534 1.00 95.38 71 ASP A O 1
ATOM 586 N N . ALA A 1 72 ? -13.383 -9.241 17.984 1.00 91.75 72 ALA A N 1
ATOM 587 C CA . ALA A 1 72 ? -13.320 -8.735 19.352 1.00 91.75 72 ALA A CA 1
ATOM 588 C C . ALA A 1 72 ? -12.576 -9.663 20.334 1.00 91.75 72 ALA A C 1
ATOM 590 O O . ALA A 1 72 ? -12.293 -9.252 21.460 1.00 91.75 72 ALA A O 1
ATOM 591 N N . SER A 1 73 ? -12.261 -10.907 19.945 1.00 94.50 73 SER 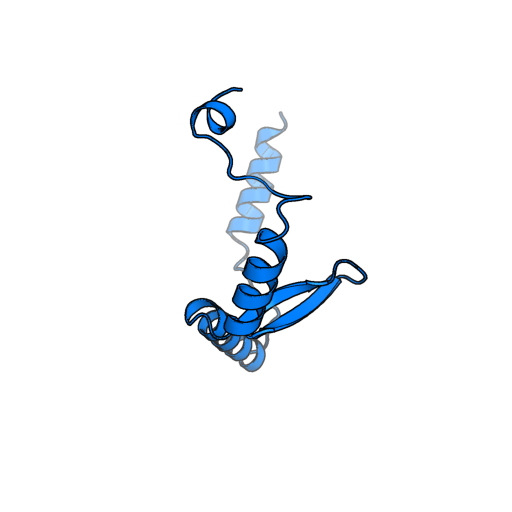A N 1
ATOM 592 C CA . SER A 1 73 ? -11.409 -11.788 20.753 1.00 94.50 73 SER A CA 1
ATOM 593 C C . SER A 1 73 ? -9.924 -11.436 20.624 1.00 94.50 73 SER A C 1
ATOM 595 O O . SER A 1 73 ? -9.146 -11.714 21.537 1.00 94.50 73 SER A O 1
ATOM 597 N N . LEU A 1 74 ? -9.543 -10.790 19.515 1.00 94.25 74 LEU A N 1
ATOM 598 C CA . LEU A 1 74 ? -8.170 -10.390 19.213 1.00 94.25 74 LEU A CA 1
ATOM 599 C C . LEU A 1 74 ? -7.945 -8.883 19.371 1.00 94.25 74 LEU A C 1
ATOM 601 O O . LEU A 1 74 ? -6.903 -8.468 19.880 1.00 94.25 74 LEU A O 1
ATOM 605 N N . TYR A 1 75 ? -8.903 -8.060 18.943 1.00 93.19 75 TYR A N 1
ATOM 606 C CA . TYR A 1 75 ? -8.767 -6.608 18.888 1.00 93.19 75 TYR A CA 1
ATOM 607 C C . TYR A 1 75 ? -9.760 -5.898 19.807 1.00 93.19 75 TYR A C 1
ATOM 609 O O . TYR A 1 75 ? -10.924 -6.271 19.922 1.00 93.19 75 TYR A O 1
ATOM 617 N N . ARG A 1 76 ? -9.304 -4.800 20.418 1.00 91.81 76 ARG A N 1
ATOM 618 C CA . ARG A 1 76 ? -10.163 -3.816 21.085 1.00 91.81 76 ARG A CA 1
ATOM 619 C C . ARG A 1 76 ? -9.757 -2.401 20.671 1.00 91.81 76 ARG A C 1
ATOM 621 O O . ARG A 1 76 ? -8.575 -2.180 20.397 1.00 91.81 76 ARG A O 1
ATOM 628 N N . PRO A 1 77 ? -10.689 -1.435 20.643 1.00 90.06 77 PRO A N 1
ATOM 629 C CA . PRO A 1 77 ? -10.332 -0.033 20.476 1.00 90.06 77 PRO A CA 1
ATOM 630 C C . PRO A 1 77 ? -9.352 0.410 21.569 1.00 90.06 77 PRO A C 1
ATOM 632 O O . PRO A 1 77 ? -9.571 0.130 22.748 1.00 90.06 77 PRO A O 1
ATOM 635 N N . SER A 1 78 ? -8.279 1.090 21.166 1.00 90.19 78 SER A N 1
ATOM 636 C CA . SER A 1 78 ? -7.337 1.727 22.093 1.00 90.19 78 SER A CA 1
ATOM 637 C C . SER A 1 78 ? -7.928 3.033 22.620 1.00 90.19 78 SER A C 1
ATOM 639 O O . SER A 1 78 ? -8.614 3.738 21.873 1.00 90.19 78 SER A O 1
ATOM 641 N N . SER A 1 79 ? -7.624 3.387 23.869 1.00 91.88 79 SER A N 1
ATOM 642 C CA . SER A 1 79 ? -7.941 4.714 24.411 1.00 91.88 79 SER A CA 1
ATOM 643 C C . SER A 1 79 ? -6.836 5.739 24.111 1.00 91.88 79 SER A C 1
ATOM 645 O O . SER A 1 79 ? -5.701 5.381 23.779 1.00 91.88 79 SER A O 1
ATOM 647 N N . GLU A 1 80 ? -7.163 7.031 24.202 1.00 93.38 80 GLU A N 1
ATOM 648 C CA . GLU A 1 80 ? -6.188 8.115 24.026 1.00 93.38 80 GLU A CA 1
ATOM 649 C C . GLU A 1 80 ? -5.150 8.121 25.158 1.00 93.38 80 GLU A C 1
ATOM 651 O O . GLU A 1 80 ? -3.972 8.393 24.927 1.00 93.38 80 GLU A O 1
ATOM 656 N N . GLU A 1 81 ? -5.570 7.776 26.373 1.00 93.38 81 GLU A N 1
ATOM 657 C CA . GLU A 1 81 ? -4.708 7.623 27.543 1.00 93.38 81 GLU A CA 1
ATOM 658 C C . GLU A 1 81 ? -3.724 6.469 27.351 1.00 93.38 81 GLU A C 1
ATOM 660 O O . GLU A 1 81 ? -2.535 6.668 27.575 1.00 93.38 81 GLU A O 1
ATOM 665 N N . GLU A 1 82 ? -4.189 5.310 26.866 1.00 93.44 82 GLU A N 1
ATOM 666 C CA . GLU A 1 82 ? -3.333 4.159 26.530 1.00 93.44 82 GLU A CA 1
ATOM 667 C C . GLU A 1 82 ? -2.309 4.509 25.440 1.00 93.44 82 GLU A C 1
ATOM 669 O O . GLU A 1 82 ? -1.169 4.049 25.477 1.00 93.44 82 GLU A O 1
ATOM 674 N N . PHE A 1 83 ? -2.692 5.354 24.478 1.00 89.81 83 PHE A N 1
ATOM 675 C CA . PHE A 1 83 ? -1.787 5.817 23.426 1.00 89.81 83 PHE A CA 1
ATOM 676 C C . PHE A 1 83 ? -0.740 6.819 23.939 1.00 89.81 83 PHE A C 1
ATOM 678 O O . PHE A 1 83 ? 0.398 6.836 23.465 1.00 89.81 83 PHE A O 1
ATOM 685 N N . LYS A 1 84 ? -1.123 7.681 24.888 1.00 92.69 84 LYS A N 1
ATOM 686 C CA . LYS A 1 84 ? -0.258 8.727 25.455 1.00 92.69 84 LYS A CA 1
ATOM 687 C C . LYS A 1 84 ? 0.589 8.248 26.630 1.00 92.69 84 LYS A C 1
ATOM 689 O O . LYS A 1 84 ? 1.598 8.890 26.923 1.00 92.69 84 LYS A O 1
ATOM 694 N N . SER A 1 85 ? 0.207 7.164 27.301 1.00 78.19 85 SER A N 1
ATOM 695 C CA . SER A 1 85 ? 1.001 6.567 28.368 1.00 78.19 85 SER A CA 1
ATOM 696 C C . SER A 1 85 ? 2.242 5.903 27.771 1.00 78.19 85 SER A C 1
ATOM 698 O O . SER A 1 85 ? 2.159 4.836 27.163 1.00 78.19 85 SER A O 1
ATOM 700 N N . LYS A 1 86 ? 3.389 6.561 27.927 1.00 59.81 86 LYS A N 1
ATOM 701 C CA . LYS A 1 86 ? 4.724 5.984 27.767 1.00 59.81 86 LYS A CA 1
ATOM 702 C C . LYS A 1 86 ? 5.427 5.975 29.110 1.00 59.81 86 LYS A C 1
ATOM 704 O O . LYS A 1 86 ? 5.299 6.993 29.824 1.00 59.81 86 LYS A O 1
#

Foldseek 3Di:
DCVVVVVVVVVVVVPPDDDDPDDPVRVVVVVVVVVCVVVQQWDWDADPPPRDIDIGGSVVVVVVVVVVQPPPVPDDDDDPCNVPPD